Protein AF-A0A256Z4Q9-F1 (afdb_monomer_lite)

Radius of gyration: 12.85 Å; chains: 1; bounding box: 38×18×34 Å

Foldseek 3Di:
DDPVVLLVQLVVLQVVLQVLLCVQQVDGADLVCLVVVVVLVVSLVSRPDVLLSVLSCLSSPNDSVSRDGPVVSVVSVVVVVVVVD

pLDDT: mean 84.66, std 12.37, range [50.25, 97.62]

Structure (mmCIF, N/CA/C/O backbone):
data_AF-A0A256Z4Q9-F1
#
_entry.id   AF-A0A256Z4Q9-F1
#
loop_
_atom_site.group_PDB
_atom_site.id
_atom_site.type_symbol
_atom_site.label_atom_id
_atom_site.label_alt_id
_atom_site.label_comp_id
_atom_site.label_asym_id
_atom_site.label_entity_id
_atom_site.label_seq_id
_atom_site.pdbx_PDB_ins_code
_atom_site.Cartn_x
_atom_site.Cartn_y
_atom_site.Cartn_z
_atom_site.occupancy
_atom_site.B_iso_or_equiv
_atom_site.auth_seq_id
_atom_si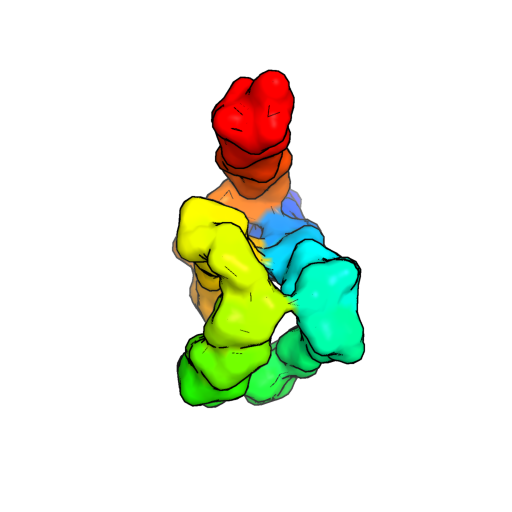te.auth_comp_id
_atom_site.auth_asym_id
_atom_site.auth_atom_id
_atom_site.pdbx_PDB_model_num
ATOM 1 N N . MET A 1 1 ? 25.145 -1.656 -0.034 1.00 50.25 1 MET A N 1
ATOM 2 C CA . MET A 1 1 ? 24.011 -2.603 -0.082 1.00 50.25 1 MET A CA 1
ATOM 3 C C . MET A 1 1 ? 23.892 -3.085 -1.513 1.00 50.25 1 MET A C 1
ATOM 5 O O . MET A 1 1 ? 23.922 -2.239 -2.399 1.00 50.25 1 MET A O 1
ATOM 9 N N . SER A 1 2 ? 23.861 -4.395 -1.748 1.00 53.66 2 SER A N 1
ATOM 10 C CA . SER A 1 2 ? 23.703 -4.968 -3.090 1.00 53.66 2 SER A CA 1
ATOM 11 C C . SER A 1 2 ? 22.383 -4.498 -3.712 1.00 53.66 2 SER A C 1
ATOM 13 O O . SER A 1 2 ? 21.360 -4.409 -3.033 1.00 53.66 2 SER A O 1
ATOM 15 N N . SER A 1 3 ? 22.418 -4.148 -4.997 1.00 61.62 3 SER A N 1
ATOM 16 C CA . SER A 1 3 ? 21.271 -3.641 -5.761 1.00 61.62 3 SER A CA 1
ATOM 17 C C . SER A 1 3 ? 20.071 -4.595 -5.745 1.00 61.62 3 SER A C 1
ATOM 19 O O . SER A 1 3 ? 18.933 -4.133 -5.732 1.00 61.62 3 SER A O 1
ATOM 21 N N . GLU A 1 4 ? 20.318 -5.902 -5.671 1.00 60.81 4 GLU A N 1
ATOM 22 C CA . GLU A 1 4 ? 19.302 -6.964 -5.651 1.00 60.81 4 GLU A CA 1
ATOM 23 C C . GLU A 1 4 ? 18.386 -6.884 -4.420 1.00 60.81 4 GLU A C 1
ATOM 25 O O . GLU A 1 4 ? 17.173 -6.786 -4.582 1.00 60.81 4 GLU A O 1
ATOM 30 N N . LEU A 1 5 ? 18.947 -6.755 -3.208 1.00 61.91 5 LEU A N 1
ATOM 31 C CA . LEU A 1 5 ? 18.170 -6.591 -1.965 1.00 61.91 5 LEU A CA 1
ATOM 32 C C . LEU A 1 5 ? 17.266 -5.349 -2.000 1.00 61.91 5 LEU A C 1
ATOM 34 O O . LEU A 1 5 ? 16.192 -5.317 -1.398 1.00 61.91 5 LEU A O 1
ATOM 38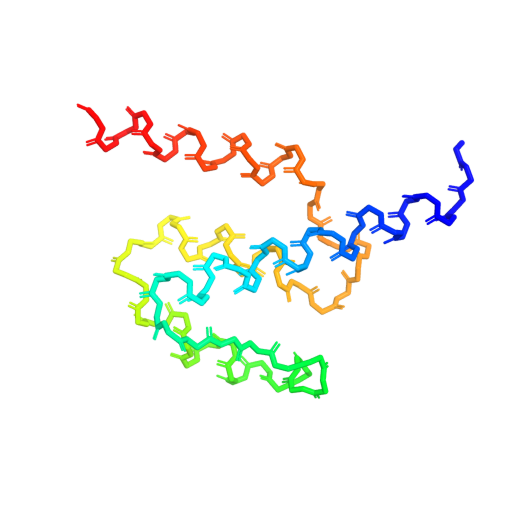 N N . SER A 1 6 ? 17.701 -4.299 -2.705 1.00 69.12 6 SER A N 1
ATOM 39 C CA . SER A 1 6 ? 16.905 -3.080 -2.852 1.00 69.12 6 SER A CA 1
ATOM 40 C C . SER A 1 6 ? 15.714 -3.271 -3.791 1.00 69.12 6 SER A C 1
ATOM 42 O O . SER A 1 6 ? 14.680 -2.650 -3.569 1.00 69.12 6 SER A O 1
ATOM 44 N N . ILE A 1 7 ? 15.840 -4.129 -4.808 1.00 70.00 7 ILE A N 1
ATOM 45 C CA . ILE A 1 7 ? 14.776 -4.422 -5.774 1.00 70.00 7 ILE A CA 1
ATOM 46 C C . ILE A 1 7 ? 13.787 -5.422 -5.176 1.00 70.00 7 ILE A C 1
ATOM 48 O O . ILE A 1 7 ? 12.584 -5.171 -5.238 1.00 70.00 7 ILE A O 1
ATOM 52 N N . GLU A 1 8 ? 14.267 -6.489 -4.532 1.00 70.81 8 GLU A N 1
ATOM 53 C CA . GLU A 1 8 ? 13.421 -7.467 -3.828 1.00 70.81 8 GLU A CA 1
ATOM 54 C C . GLU A 1 8 ? 12.535 -6.783 -2.783 1.00 70.81 8 GLU A C 1
ATOM 56 O O . GLU A 1 8 ? 11.313 -6.919 -2.811 1.00 70.81 8 GLU A O 1
ATOM 61 N N . SER A 1 9 ? 13.116 -5.895 -1.968 1.00 78.50 9 SER A N 1
ATOM 62 C CA . SER A 1 9 ? 12.359 -5.094 -0.998 1.00 78.50 9 SER A CA 1
ATOM 63 C C . SER A 1 9 ? 11.247 -4.245 -1.638 1.00 78.50 9 SER A C 1
ATOM 65 O O . SER A 1 9 ? 10.263 -3.906 -0.980 1.00 78.50 9 SER A O 1
ATOM 67 N N . ARG A 1 10 ? 11.381 -3.867 -2.914 1.00 87.19 10 ARG A N 1
ATOM 68 C CA . ARG A 1 10 ? 10.367 -3.091 -3.649 1.00 87.19 10 ARG A CA 1
ATOM 69 C C . ARG A 1 10 ? 9.311 -3.980 -4.303 1.00 87.19 10 ARG A C 1
ATOM 71 O O . ARG A 1 10 ? 8.225 -3.479 -4.608 1.00 87.19 10 ARG A O 1
ATOM 78 N N . ILE A 1 11 ? 9.594 -5.265 -4.512 1.00 88.00 11 ILE A N 1
ATOM 79 C CA . ILE A 1 11 ? 8.591 -6.272 -4.887 1.00 88.00 11 ILE A CA 1
ATOM 80 C C . ILE A 1 11 ? 7.684 -6.545 -3.686 1.00 88.00 11 ILE A C 1
ATOM 82 O O . ILE A 1 11 ? 6.465 -6.511 -3.839 1.00 88.00 11 ILE A O 1
ATOM 86 N N . ASP A 1 12 ? 8.246 -6.67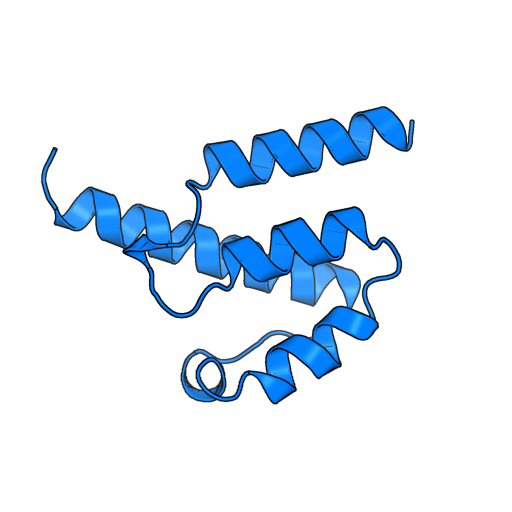9 -2.486 1.00 90.12 12 ASP A N 1
ATOM 87 C CA . ASP A 1 12 ? 7.456 -6.874 -1.264 1.00 90.12 12 ASP A CA 1
ATOM 88 C C . ASP A 1 12 ? 6.494 -5.710 -1.004 1.00 90.12 12 ASP A C 1
ATOM 90 O O . ASP A 1 12 ? 5.325 -5.927 -0.681 1.00 90.12 12 ASP A O 1
ATOM 94 N N . THR A 1 13 ? 6.941 -4.464 -1.221 1.00 93.81 13 THR A N 1
ATOM 95 C CA . THR A 1 13 ? 6.062 -3.287 -1.129 1.00 93.81 13 THR A CA 1
ATOM 96 C C . THR A 1 13 ? 4.862 -3.416 -2.069 1.00 93.81 13 THR A C 1
ATOM 98 O O . THR A 1 13 ? 3.738 -3.077 -1.696 1.00 93.81 13 THR A O 1
ATOM 101 N N . TYR A 1 14 ? 5.094 -3.902 -3.289 1.00 91.69 14 TYR A N 1
ATOM 102 C CA . TYR A 1 14 ? 4.040 -4.073 -4.281 1.00 91.69 14 TYR A CA 1
ATOM 103 C C . TYR A 1 14 ? 3.036 -5.149 -3.860 1.00 91.69 14 TYR A C 1
ATOM 105 O O . TYR A 1 14 ? 1.828 -4.912 -3.894 1.00 91.69 14 TYR A O 1
ATOM 113 N N . GLN A 1 15 ? 3.530 -6.291 -3.376 1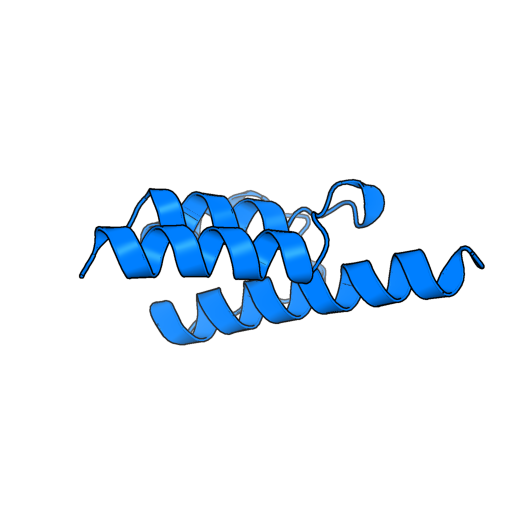.00 91.44 15 GLN A N 1
ATOM 114 C CA . GLN A 1 15 ? 2.679 -7.370 -2.870 1.00 91.44 15 GLN A CA 1
ATOM 115 C C . GLN A 1 15 ? 1.861 -6.930 -1.653 1.00 91.44 15 GLN A C 1
ATOM 117 O O . GLN A 1 15 ? 0.674 -7.237 -1.565 1.00 91.44 15 GLN A O 1
ATOM 122 N N . LEU A 1 16 ? 2.445 -6.127 -0.759 1.00 94.25 16 LEU A N 1
ATOM 123 C CA . LEU A 1 16 ? 1.711 -5.517 0.347 1.00 94.25 16 LEU A CA 1
ATOM 124 C C . LEU A 1 16 ? 0.598 -4.584 -0.156 1.00 94.25 16 LEU A C 1
ATOM 126 O O . LEU A 1 16 ? -0.519 -4.637 0.355 1.00 94.25 16 LEU A O 1
ATOM 130 N N . GLY A 1 17 ? 0.873 -3.754 -1.165 1.00 93.06 17 GLY A N 1
ATOM 131 C CA . GLY A 1 17 ? -0.138 -2.899 -1.793 1.00 93.06 17 GLY A CA 1
ATOM 132 C C . GLY A 1 17 ? -1.317 -3.699 -2.355 1.00 93.06 17 GLY A C 1
ATOM 133 O O . GLY A 1 17 ? -2.471 -3.355 -2.096 1.00 93.06 17 GLY A O 1
ATOM 134 N N . ASN A 1 18 ? -1.030 -4.797 -3.056 1.00 92.31 18 ASN A N 1
ATOM 135 C CA . ASN A 1 18 ? -2.051 -5.683 -3.617 1.00 92.31 18 ASN A CA 1
ATOM 136 C C . ASN A 1 18 ? -2.844 -6.423 -2.536 1.00 92.31 18 ASN A C 1
ATOM 138 O O . ASN A 1 18 ? -4.063 -6.537 -2.649 1.00 92.31 18 ASN A O 1
ATOM 142 N N . LEU A 1 19 ? -2.186 -6.872 -1.465 1.00 93.81 19 LEU A N 1
ATOM 143 C CA . LEU A 1 19 ? -2.865 -7.484 -0.326 1.00 93.81 19 LEU A CA 1
ATOM 144 C C . LEU A 1 19 ? -3.848 -6.504 0.326 1.00 93.81 19 LEU A C 1
ATOM 146 O O . LEU A 1 19 ? -4.987 -6.870 0.597 1.00 93.81 19 LEU A O 1
ATOM 150 N N . LEU A 1 20 ? -3.435 -5.253 0.552 1.00 93.50 20 LEU A N 1
ATOM 151 C CA . LEU A 1 20 ? -4.316 -4.222 1.111 1.00 93.50 20 LEU A CA 1
ATOM 152 C C . LEU A 1 20 ? -5.520 -3.962 0.204 1.00 93.50 20 LEU A C 1
ATOM 154 O O . LEU A 1 20 ? -6.645 -3.884 0.690 1.00 93.50 20 LEU A O 1
ATOM 158 N N . LEU A 1 21 ? -5.292 -3.855 -1.107 1.00 91.81 21 LEU A N 1
ATOM 159 C CA . LEU A 1 21 ? -6.362 -3.680 -2.083 1.00 91.81 21 LEU A CA 1
ATOM 160 C C . LEU A 1 21 ? -7.356 -4.850 -2.035 1.00 91.81 21 LEU A C 1
ATOM 162 O O . LEU A 1 21 ? -8.563 -4.622 -1.950 1.00 91.81 21 LEU A O 1
ATOM 166 N N . TYR A 1 22 ? -6.848 -6.084 -1.996 1.00 92.00 22 TYR A N 1
ATOM 167 C CA . TYR A 1 22 ? -7.660 -7.294 -1.900 1.00 92.00 22 TYR A CA 1
ATOM 168 C C . TYR A 1 22 ? -8.482 -7.342 -0.611 1.00 92.00 22 TYR A C 1
ATOM 170 O O . TYR A 1 22 ? -9.681 -7.600 -0.662 1.00 92.00 22 TYR A O 1
ATOM 178 N N . LEU A 1 23 ? -7.881 -7.029 0.539 1.00 93.00 23 LEU A N 1
ATOM 179 C CA . LEU A 1 23 ? -8.588 -7.016 1.824 1.00 93.00 23 LEU A CA 1
ATOM 180 C C . LEU A 1 23 ? -9.731 -5.993 1.868 1.00 93.00 23 LEU A C 1
ATOM 182 O O . LEU A 1 23 ? -10.718 -6.216 2.563 1.00 93.00 23 LEU A O 1
ATOM 186 N N . LEU A 1 24 ? -9.596 -4.875 1.150 1.00 91.12 24 LEU A N 1
ATOM 187 C CA . LEU A 1 24 ? -10.568 -3.779 1.173 1.00 91.12 24 LEU A CA 1
ATOM 188 C C . LEU A 1 24 ? -11.643 -3.898 0.089 1.00 91.12 24 LEU A C 1
ATOM 190 O O . LEU A 1 24 ? -12.735 -3.373 0.268 1.00 91.12 24 LEU A O 1
ATOM 194 N N . THR A 1 25 ? -11.337 -4.550 -1.034 1.00 89.81 25 THR A N 1
ATOM 195 C CA . THR A 1 25 ? -12.200 -4.534 -2.232 1.00 89.81 25 THR A CA 1
ATOM 196 C C . THR A 1 25 ? -12.545 -5.926 -2.764 1.00 89.81 25 THR A C 1
ATOM 198 O O . THR A 1 25 ? -13.377 -6.056 -3.659 1.00 89.81 25 THR A O 1
ATOM 201 N N . GLY A 1 26 ? -11.889 -6.978 -2.265 1.00 89.75 26 GLY A N 1
ATOM 202 C CA . GLY A 1 26 ? -11.960 -8.332 -2.820 1.00 89.75 26 GLY A CA 1
ATOM 203 C C . GLY A 1 26 ? -11.251 -8.493 -4.170 1.00 89.75 26 GLY A C 1
ATOM 204 O O . GLY A 1 26 ? -11.373 -9.545 -4.795 1.00 89.75 26 GLY A O 1
ATOM 205 N N . ARG A 1 27 ? -10.525 -7.470 -4.643 1.00 85.19 27 ARG A N 1
ATOM 206 C CA . ARG A 1 27 ? -9.848 -7.449 -5.947 1.00 85.19 27 ARG A CA 1
ATOM 207 C C . ARG A 1 27 ? -8.345 -7.229 -5.789 1.00 85.19 27 ARG A C 1
ATOM 209 O O . ARG A 1 27 ? -7.906 -6.434 -4.963 1.00 85.19 27 ARG A O 1
ATOM 216 N N . SER A 1 28 ? -7.559 -7.898 -6.622 1.00 81.94 28 SER A N 1
ATOM 217 C CA . SER A 1 28 ? -6.116 -7.683 -6.774 1.00 81.94 28 SER A CA 1
ATOM 218 C C . SER A 1 28 ? -5.805 -7.209 -8.189 1.00 81.94 28 SER A C 1
ATOM 220 O O . SER A 1 28 ? -6.590 -7.443 -9.106 1.00 81.94 28 SER A O 1
ATOM 222 N N . ILE A 1 29 ? -4.655 -6.563 -8.374 1.00 78.44 29 ILE A N 1
ATOM 223 C CA . ILE A 1 29 ? -4.175 -6.174 -9.701 1.00 78.44 29 ILE A CA 1
ATOM 224 C C . ILE A 1 29 ? -3.101 -7.164 -10.121 1.00 78.44 29 ILE A C 1
ATOM 226 O O . ILE A 1 29 ? -2.114 -7.347 -9.404 1.00 78.44 29 ILE A O 1
ATOM 230 N N . ASP A 1 30 ? -3.313 -7.799 -11.269 1.00 72.19 30 ASP A N 1
ATOM 231 C CA . ASP A 1 30 ? -2.326 -8.700 -11.841 1.00 72.19 30 ASP A CA 1
ATOM 232 C C . ASP A 1 30 ? -1.118 -7.910 -12.368 1.00 72.19 30 ASP A C 1
ATOM 234 O O . ASP A 1 30 ? -1.240 -6.760 -12.806 1.00 72.19 30 ASP A O 1
ATOM 238 N N . GLY A 1 31 ? 0.070 -8.511 -12.318 1.00 64.31 31 GLY A N 1
ATOM 239 C 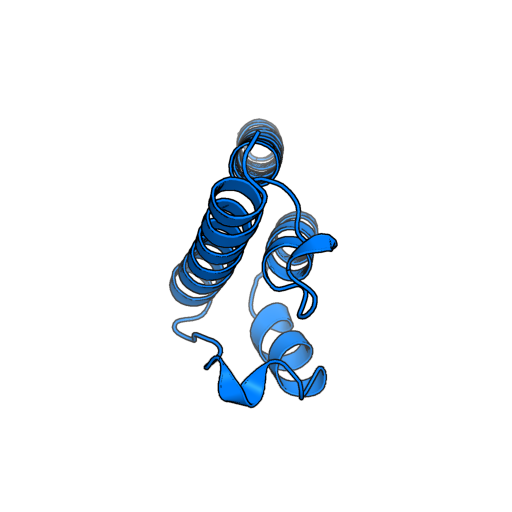CA . GLY A 1 31 ? 1.322 -7.825 -12.663 1.00 64.31 31 GLY A CA 1
ATOM 240 C C . GLY A 1 31 ? 1.355 -7.324 -14.112 1.00 64.31 31 GLY A C 1
ATOM 241 O O . GLY A 1 31 ? 1.965 -6.294 -14.401 1.00 64.31 31 GLY A O 1
ATOM 242 N N . GLU A 1 32 ? 0.648 -8.012 -15.010 1.00 65.50 32 GLU A N 1
ATOM 243 C CA . GLU A 1 32 ? 0.513 -7.647 -16.426 1.00 65.50 32 GLU A CA 1
ATOM 244 C C . GLU A 1 32 ? -0.408 -6.431 -16.642 1.00 65.50 32 GLU A C 1
ATOM 246 O O . GLU A 1 32 ? -0.230 -5.656 -17.587 1.00 65.50 32 GLU A O 1
ATOM 251 N N . ASP A 1 33 ? -1.350 -6.206 -15.727 1.00 63.88 33 ASP A N 1
ATOM 252 C CA . ASP A 1 33 ? -2.358 -5.147 -15.804 1.00 63.88 33 ASP A CA 1
ATOM 253 C C . ASP A 1 33 ? -1.885 -3.811 -15.216 1.00 63.88 33 ASP A C 1
ATOM 255 O O . ASP A 1 33 ? -2.511 -2.772 -15.428 1.00 63.88 33 ASP A O 1
ATOM 259 N N . ILE A 1 34 ? -0.738 -3.797 -14.535 1.00 60.75 34 ILE A N 1
ATOM 260 C CA . ILE A 1 34 ? -0.214 -2.626 -13.817 1.00 60.75 34 ILE A CA 1
ATOM 261 C C . ILE A 1 34 ? 0.107 -1.425 -14.726 1.00 60.75 34 ILE A C 1
ATOM 263 O O . ILE A 1 34 ? 0.114 -0.275 -14.286 1.00 60.75 34 ILE A O 1
ATOM 267 N N . THR A 1 35 ? 0.383 -1.682 -16.007 1.00 59.94 35 THR A N 1
ATOM 268 C CA . THR A 1 35 ? 0.668 -0.641 -17.010 1.00 59.94 35 THR A CA 1
ATOM 269 C C . THR A 1 35 ? -0.601 0.083 -17.457 1.00 59.94 35 THR A C 1
ATOM 271 O O . THR A 1 35 ? -0.540 1.202 -17.974 1.00 59.94 35 THR A O 1
ATOM 274 N N . LYS A 1 36 ? -1.767 -0.510 -17.187 1.00 63.06 36 LYS A N 1
ATOM 275 C CA . LYS A 1 36 ? -3.080 0.077 -17.421 1.00 63.06 36 LYS A CA 1
ATOM 276 C C . LYS A 1 36 ? -3.454 0.866 -16.171 1.00 63.06 36 LYS A C 1
ATOM 278 O O . LYS A 1 36 ? -4.214 0.407 -15.324 1.00 63.06 36 LYS A O 1
ATOM 283 N N . SER A 1 37 ? -2.927 2.085 -16.057 1.00 61.94 37 SER A N 1
ATOM 284 C CA . SER A 1 37 ? -3.227 3.026 -14.959 1.00 61.94 37 SER A CA 1
ATOM 285 C C . SER A 1 37 ? -4.730 3.185 -14.665 1.00 61.94 37 SER A C 1
ATOM 287 O O . SER A 1 37 ? -5.119 3.513 -13.545 1.00 61.94 37 SER A O 1
ATOM 289 N N . GLN A 1 38 ? -5.584 2.917 -15.655 1.00 66.31 38 GLN A N 1
ATOM 290 C CA . GLN A 1 38 ? -7.036 2.857 -15.516 1.00 66.31 38 GLN A CA 1
ATOM 291 C C . GLN A 1 38 ? -7.512 1.779 -14.531 1.00 66.31 38 GLN A C 1
ATOM 293 O O . GLN A 1 38 ? -8.362 2.090 -13.704 1.00 66.31 38 GLN A O 1
ATOM 298 N N . ILE A 1 39 ? -6.927 0.577 -14.529 1.00 68.56 39 ILE A N 1
ATOM 299 C CA . ILE A 1 39 ? -7.350 -0.528 -13.648 1.00 68.56 39 ILE A CA 1
ATOM 300 C C . ILE A 1 39 ? -7.074 -0.182 -12.183 1.00 68.56 39 ILE A C 1
ATOM 302 O O . ILE A 1 39 ? -7.948 -0.331 -11.330 1.00 68.56 39 ILE A O 1
ATOM 306 N N . VAL A 1 40 ? -5.893 0.378 -11.892 1.00 70.81 40 VAL A N 1
ATOM 307 C CA . VAL A 1 40 ? -5.552 0.855 -10.540 1.00 70.81 40 VAL A CA 1
ATOM 308 C C . VAL A 1 40 ? -6.557 1.908 -10.075 1.00 70.81 40 VAL A C 1
ATOM 310 O O . VAL A 1 40 ? -7.069 1.827 -8.961 1.00 70.81 40 VAL A O 1
ATOM 313 N N . ASN A 1 41 ? -6.881 2.871 -10.940 1.00 73.50 41 ASN A N 1
ATOM 314 C CA . ASN A 1 41 ? -7.815 3.950 -10.622 1.00 73.50 41 ASN A CA 1
ATOM 315 C C . ASN A 1 41 ? -9.273 3.492 -10.491 1.00 73.50 41 ASN A C 1
ATOM 317 O O . ASN A 1 41 ? -10.058 4.179 -9.840 1.00 73.50 41 ASN A O 1
ATOM 321 N N . GLU A 1 42 ? -9.661 2.382 -11.111 1.00 81.75 42 GLU A N 1
ATOM 322 C CA . GLU A 1 42 ? -10.999 1.811 -10.967 1.00 81.75 42 GLU A CA 1
ATOM 323 C C . GLU A 1 42 ? -11.139 1.064 -9.647 1.00 81.75 42 GLU A C 1
ATOM 325 O O . GLU A 1 42 ? -12.038 1.380 -8.873 1.00 81.75 42 GLU A O 1
ATOM 330 N N . VAL A 1 43 ? -10.215 0.151 -9.340 1.00 78.81 43 VAL A N 1
ATOM 331 C CA . VAL A 1 43 ? -10.299 -0.658 -8.114 1.00 78.81 43 VAL A CA 1
ATOM 332 C C . VAL A 1 43 ? -10.089 0.199 -6.862 1.00 78.81 43 VAL A C 1
ATOM 334 O O . VAL A 1 43 ? -10.748 -0.006 -5.847 1.00 78.81 43 VAL A O 1
ATOM 337 N N . ILE A 1 44 ? -9.220 1.214 -6.919 1.00 85.12 44 ILE A N 1
ATOM 338 C CA . ILE A 1 44 ? -8.925 2.047 -5.744 1.00 85.12 44 ILE A CA 1
ATOM 339 C C . ILE A 1 44 ? -10.097 2.943 -5.312 1.00 85.12 44 ILE A C 1
ATOM 341 O O . ILE A 1 44 ? -10.130 3.396 -4.164 1.00 85.12 44 ILE A O 1
ATOM 345 N N . LYS A 1 45 ? -11.062 3.217 -6.202 1.00 86.69 45 LYS A N 1
ATOM 346 C CA . LYS A 1 45 ? -12.253 4.018 -5.865 1.00 86.69 45 LYS A CA 1
ATOM 347 C C . LYS A 1 45 ? -13.117 3.333 -4.810 1.00 86.69 45 LYS A C 1
ATOM 349 O O . LYS A 1 45 ? -13.700 4.037 -3.989 1.00 86.69 45 LYS A O 1
ATOM 354 N N . ASP A 1 46 ? -13.106 2.003 -4.788 1.00 87.50 46 ASP A N 1
ATOM 355 C CA . ASP A 1 46 ? -13.891 1.177 -3.868 1.00 87.50 46 ASP A CA 1
ATOM 356 C C . ASP A 1 46 ? -13.312 1.169 -2.434 1.00 87.50 46 ASP A C 1
ATOM 358 O O . ASP A 1 46 ? -13.942 0.679 -1.505 1.00 87.50 46 ASP A O 1
ATOM 362 N N . VAL A 1 47 ? -12.117 1.734 -2.211 1.00 91.12 47 VAL A N 1
ATOM 363 C CA . VAL A 1 47 ? -11.540 1.887 -0.864 1.00 91.12 47 VAL A CA 1
ATOM 364 C C . VAL A 1 47 ? -12.102 3.145 -0.203 1.00 91.12 47 VAL A C 1
ATOM 366 O O . VAL A 1 47 ? -11.735 4.239 -0.605 1.00 91.12 47 VAL A O 1
ATOM 369 N N . ASP A 1 48 ? -12.929 3.046 0.835 1.00 88.50 48 ASP A N 1
ATOM 370 C CA . ASP A 1 48 ? -13.696 4.194 1.366 1.00 88.50 48 ASP A CA 1
ATOM 371 C C . ASP A 1 48 ? -12.874 5.362 1.945 1.00 88.50 48 ASP A C 1
ATOM 373 O O . ASP A 1 48 ? -13.348 6.498 1.984 1.00 88.50 48 ASP A O 1
ATOM 377 N N . TYR A 1 49 ? -11.632 5.128 2.380 1.00 91.88 49 TYR A N 1
ATOM 378 C CA . TYR A 1 49 ? -10.835 6.135 3.087 1.00 91.88 49 TYR A CA 1
ATOM 379 C C . TYR A 1 49 ? -9.739 6.759 2.195 1.00 91.88 49 TYR A C 1
ATOM 381 O O . TYR A 1 49 ? -8.744 6.089 1.897 1.00 91.88 49 TYR A O 1
ATOM 389 N N . PRO A 1 50 ? -9.840 8.049 1.797 1.00 92.12 50 PRO A N 1
ATOM 390 C CA . PRO A 1 50 ? -8.905 8.657 0.843 1.00 92.12 50 PRO A CA 1
ATOM 391 C C . PRO A 1 50 ? -7.421 8.598 1.246 1.00 92.12 50 PRO A C 1
ATOM 393 O O . PRO A 1 50 ? -6.600 8.251 0.396 1.00 92.12 50 PRO A O 1
ATOM 396 N N . PRO A 1 51 ? -7.028 8.829 2.517 1.00 93.81 51 PRO A N 1
ATOM 397 C CA . PRO A 1 51 ? -5.625 8.683 2.909 1.00 93.81 51 PRO A CA 1
ATOM 398 C C . PRO A 1 51 ? -5.090 7.253 2.756 1.00 93.81 51 PRO A C 1
ATOM 400 O O . PRO A 1 51 ? -3.902 7.069 2.500 1.00 93.81 51 PRO A O 1
ATOM 403 N N . LEU A 1 52 ? -5.947 6.234 2.892 1.00 94.25 52 LEU A N 1
ATOM 404 C CA . LEU A 1 52 ? -5.561 4.840 2.664 1.00 94.25 52 LEU A CA 1
ATOM 405 C C . LEU A 1 52 ? -5.381 4.554 1.169 1.00 94.25 52 LEU A C 1
ATOM 407 O O . LEU A 1 52 ? -4.412 3.885 0.805 1.00 94.25 52 LEU A O 1
ATOM 411 N N . ARG A 1 53 ? -6.223 5.143 0.303 1.00 93.50 53 ARG A N 1
ATOM 412 C CA . ARG A 1 53 ? -6.044 5.085 -1.161 1.00 93.50 53 ARG A CA 1
ATOM 413 C C . ARG A 1 53 ? -4.649 5.550 -1.568 1.00 93.50 53 ARG A C 1
ATOM 415 O O . ARG A 1 53 ? -3.964 4.861 -2.316 1.00 93.50 53 ARG A O 1
ATOM 422 N N . GLU A 1 54 ? -4.198 6.686 -1.039 1.00 93.44 54 GLU A N 1
ATOM 423 C CA . GLU A 1 54 ? -2.877 7.235 -1.371 1.00 93.44 54 GLU A CA 1
ATOM 424 C C . GLU A 1 54 ? -1.715 6.317 -0.972 1.00 93.44 54 GLU A C 1
ATOM 426 O O . GLU A 1 54 ? -0.697 6.264 -1.669 1.00 93.44 54 GLU A O 1
ATOM 431 N N . VAL A 1 55 ? -1.838 5.613 0.157 1.00 95.44 55 VAL A N 1
ATOM 432 C CA . VAL A 1 55 ? -0.817 4.656 0.606 1.00 95.44 55 VAL A CA 1
ATOM 433 C C . VAL A 1 55 ? -0.728 3.488 -0.370 1.00 95.44 55 VAL A C 1
ATOM 435 O O . VAL A 1 55 ? 0.373 3.142 -0.800 1.00 95.44 55 VAL A O 1
ATOM 438 N N . ILE A 1 56 ? -1.877 2.933 -0.758 1.00 93.69 56 ILE A N 1
ATOM 439 C CA . ILE A 1 56 ? -1.961 1.800 -1.684 1.00 93.69 56 ILE A CA 1
ATOM 440 C C . ILE A 1 56 ? -1.454 2.201 -3.078 1.00 93.69 56 ILE A C 1
ATOM 442 O O . ILE A 1 56 ? -0.611 1.501 -3.629 1.00 93.69 56 ILE A O 1
ATOM 446 N N . ILE A 1 57 ? -1.856 3.365 -3.609 1.00 91.69 57 ILE A N 1
ATOM 447 C CA . ILE A 1 57 ? -1.378 3.873 -4.912 1.00 91.69 57 ILE A CA 1
ATOM 448 C C . ILE A 1 57 ? 0.151 3.974 -4.940 1.00 91.69 57 ILE A C 1
ATOM 450 O O . ILE A 1 57 ? 0.784 3.554 -5.904 1.00 91.69 57 ILE A O 1
ATOM 454 N N . LYS A 1 58 ? 0.765 4.498 -3.873 1.00 92.62 58 LYS A N 1
ATOM 455 C CA . LYS A 1 58 ? 2.229 4.622 -3.799 1.00 92.62 58 LYS A CA 1
ATOM 456 C C . LYS A 1 58 ? 2.928 3.267 -3.696 1.00 92.62 58 LYS A C 1
ATOM 458 O O . LYS A 1 58 ? 4.024 3.119 -4.228 1.00 92.62 58 LYS A O 1
ATOM 463 N N . ALA A 1 59 ? 2.321 2.293 -3.019 1.00 93.12 59 ALA A N 1
ATOM 464 C CA . ALA A 1 59 ? 2.846 0.931 -2.948 1.00 93.12 59 ALA A CA 1
ATOM 465 C C . ALA A 1 59 ? 2.765 0.206 -4.307 1.00 93.12 59 ALA A C 1
ATOM 467 O O . ALA A 1 59 ? 3.679 -0.539 -4.661 1.00 93.12 59 ALA A O 1
ATOM 468 N N . LEU A 1 60 ? 1.715 0.488 -5.085 1.00 90.62 60 LEU A N 1
ATOM 469 C CA . LEU A 1 60 ? 1.452 -0.078 -6.412 1.00 90.62 60 LEU A CA 1
ATOM 470 C C . LEU A 1 60 ? 2.126 0.678 -7.571 1.00 90.62 60 LEU A C 1
ATOM 472 O O . LEU A 1 60 ? 1.830 0.408 -8.732 1.00 90.62 60 LEU A O 1
ATOM 476 N N . GLU A 1 61 ? 3.033 1.613 -7.282 1.00 88.62 61 GLU A N 1
ATOM 477 C CA . GLU A 1 61 ? 3.752 2.378 -8.304 1.00 88.62 61 GLU A CA 1
ATOM 478 C C . GLU A 1 61 ? 4.454 1.430 -9.302 1.00 88.62 61 GLU A C 1
ATOM 480 O O . GLU A 1 61 ? 5.243 0.576 -8.879 1.00 88.62 61 GLU A O 1
ATOM 485 N N . PRO A 1 62 ? 4.199 1.547 -10.621 1.00 83.75 62 PRO A N 1
ATOM 486 C CA . PRO A 1 62 ? 4.739 0.611 -11.604 1.00 83.75 62 PRO A CA 1
ATOM 487 C C . PRO A 1 62 ? 6.261 0.515 -11.577 1.00 83.75 62 PRO A C 1
ATOM 489 O O . PRO A 1 62 ? 6.805 -0.583 -11.677 1.00 83.75 62 PRO A O 1
ATOM 492 N N . MET A 1 63 ? 6.951 1.642 -11.375 1.00 86.19 63 MET A N 1
ATOM 493 C CA . MET A 1 63 ? 8.408 1.681 -11.307 1.00 86.19 63 MET A CA 1
ATOM 494 C C . MET A 1 63 ? 8.908 1.271 -9.905 1.00 86.19 63 MET A C 1
ATOM 496 O O . MET A 1 63 ? 8.748 2.050 -8.961 1.00 86.19 63 MET A O 1
ATOM 500 N N . PRO A 1 64 ? 9.598 0.122 -9.727 1.00 88.31 64 PRO A N 1
ATOM 501 C CA . PRO A 1 64 ? 10.001 -0.357 -8.399 1.00 88.31 64 PRO A CA 1
ATOM 502 C C . PRO A 1 64 ? 10.844 0.646 -7.607 1.00 88.31 64 PRO A C 1
ATOM 504 O O . PRO A 1 64 ? 10.669 0.794 -6.402 1.00 88.31 64 PRO A O 1
ATOM 507 N N . THR A 1 65 ? 11.717 1.396 -8.280 1.00 88.50 65 THR A N 1
ATOM 508 C CA . THR A 1 65 ? 12.591 2.399 -7.648 1.00 88.50 65 THR A CA 1
ATOM 509 C C . THR A 1 65 ? 11.841 3.613 -7.099 1.00 88.50 65 THR A C 1
ATOM 511 O O . THR A 1 65 ? 12.369 4.305 -6.230 1.00 88.50 65 THR A O 1
ATOM 514 N N . LYS A 1 66 ? 10.611 3.864 -7.562 1.00 90.25 66 LYS A N 1
ATOM 515 C CA . LYS A 1 66 ? 9.743 4.941 -7.067 1.00 90.25 66 LYS A CA 1
ATOM 516 C C . LYS A 1 66 ? 8.834 4.495 -5.917 1.00 90.25 66 LYS A C 1
ATOM 518 O O . LYS A 1 66 ? 8.265 5.349 -5.236 1.00 90.25 66 LYS A O 1
ATOM 523 N N . ARG A 1 67 ? 8.705 3.185 -5.675 1.00 92.75 67 ARG A N 1
ATOM 524 C CA . ARG A 1 67 ? 7.924 2.666 -4.545 1.00 92.75 67 ARG A CA 1
ATOM 525 C C . ARG A 1 67 ? 8.608 3.033 -3.219 1.00 92.75 67 ARG A C 1
ATOM 527 O O . ARG A 1 67 ? 9.843 3.015 -3.130 1.00 92.75 67 ARG A O 1
ATOM 534 N N . PRO A 1 68 ? 7.834 3.331 -2.162 1.00 94.12 68 PRO A N 1
ATOM 535 C CA . PRO A 1 68 ? 8.372 3.449 -0.811 1.00 94.12 68 PRO A CA 1
ATOM 536 C C . PRO A 1 68 ? 8.912 2.097 -0.309 1.00 94.12 68 PRO A C 1
ATOM 538 O O . PRO A 1 68 ? 8.645 1.039 -0.882 1.00 94.12 68 PRO A O 1
ATOM 541 N N . SER A 1 69 ? 9.663 2.112 0.792 1.00 92.69 69 SER A N 1
ATOM 542 C CA . SER A 1 69 ? 9.972 0.876 1.519 1.00 92.69 69 SER A CA 1
ATOM 543 C C . SER A 1 69 ? 8.729 0.337 2.233 1.00 92.69 69 SER A C 1
ATOM 545 O O . SER A 1 69 ? 7.846 1.113 2.611 1.00 92.69 69 SER A O 1
ATOM 547 N N . CYS A 1 70 ? 8.694 -0.973 2.494 1.00 91.38 70 CYS A N 1
ATOM 548 C CA . CYS A 1 70 ? 7.663 -1.584 3.339 1.00 91.38 70 CYS A CA 1
ATOM 549 C C . CYS A 1 70 ? 7.534 -0.876 4.695 1.00 91.38 70 CYS A C 1
ATOM 551 O O . CYS A 1 70 ? 6.423 -0.604 5.140 1.00 91.38 70 CYS A O 1
ATOM 553 N N . GLU A 1 71 ? 8.655 -0.507 5.324 1.00 93.25 71 GLU A N 1
ATOM 554 C CA . GLU A 1 71 ? 8.647 0.219 6.598 1.00 93.25 71 GLU A CA 1
ATOM 555 C C . GLU A 1 71 ? 7.890 1.554 6.499 1.00 93.25 71 GLU A C 1
ATOM 557 O O . GLU A 1 71 ? 7.068 1.872 7.358 1.00 93.25 71 GLU A O 1
ATOM 562 N N . GLU A 1 72 ? 8.115 2.328 5.434 1.00 95.12 72 GLU A N 1
ATOM 563 C CA . GLU A 1 72 ? 7.421 3.602 5.233 1.00 95.12 72 GLU A CA 1
ATOM 564 C C . GLU A 1 72 ? 5.924 3.399 4.952 1.00 95.12 72 GLU A C 1
ATOM 566 O O . GLU A 1 72 ? 5.102 4.180 5.439 1.00 95.12 72 GLU A O 1
ATOM 571 N N . VAL A 1 73 ? 5.546 2.338 4.228 1.00 96.38 73 VAL A N 1
ATOM 572 C CA . VAL A 1 73 ? 4.131 1.966 4.039 1.00 96.38 73 VAL A CA 1
ATOM 573 C C . VAL A 1 73 ? 3.478 1.656 5.384 1.00 96.38 73 VAL A C 1
ATOM 575 O O . VAL A 1 73 ? 2.476 2.282 5.733 1.00 96.38 73 VAL A O 1
ATOM 578 N N . VAL A 1 74 ? 4.073 0.765 6.181 1.00 96.12 74 VAL A N 1
ATOM 579 C CA . VAL A 1 74 ? 3.551 0.378 7.503 1.00 96.12 74 VAL A CA 1
ATOM 580 C C . VAL A 1 74 ? 3.460 1.586 8.436 1.00 96.12 74 VAL A C 1
ATOM 582 O O . VAL A 1 74 ? 2.442 1.781 9.100 1.00 96.12 74 VAL A O 1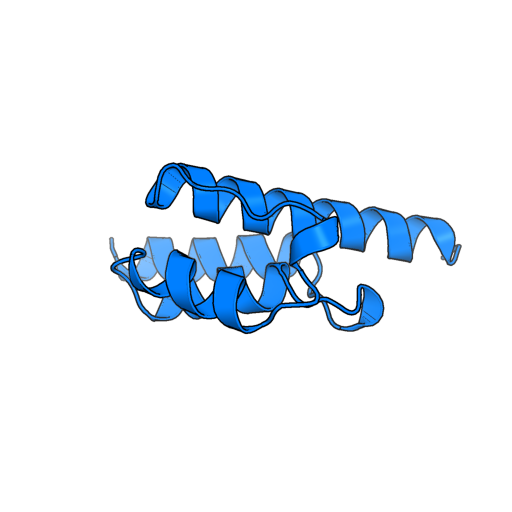
ATOM 585 N N . ARG A 1 75 ? 4.468 2.465 8.440 1.00 97.62 75 ARG A N 1
ATOM 586 C CA . ARG A 1 75 ? 4.459 3.700 9.237 1.00 97.62 75 ARG A CA 1
ATOM 587 C C . ARG A 1 75 ? 3.289 4.617 8.872 1.00 97.62 75 ARG A C 1
ATOM 589 O O . ARG A 1 75 ? 2.700 5.243 9.756 1.00 97.62 75 ARG A O 1
ATOM 596 N N . ARG A 1 76 ? 2.932 4.718 7.589 1.00 97.31 76 ARG A N 1
ATOM 597 C CA . ARG A 1 76 ? 1.764 5.497 7.138 1.00 97.31 76 ARG A CA 1
ATOM 598 C C . ARG A 1 76 ? 0.447 4.847 7.538 1.00 97.31 76 ARG A C 1
ATOM 600 O O . ARG A 1 76 ? -0.435 5.559 8.014 1.00 97.31 76 ARG A O 1
ATOM 607 N N . LEU A 1 77 ? 0.335 3.526 7.408 1.00 96.69 77 LEU A N 1
ATOM 608 C CA . LEU A 1 77 ? -0.835 2.776 7.876 1.00 96.69 77 LEU A CA 1
ATOM 609 C C . LEU A 1 77 ? -1.046 2.968 9.381 1.00 96.69 77 LEU A C 1
ATOM 611 O O . LEU A 1 77 ? -2.157 3.259 9.814 1.00 96.69 77 LEU A O 1
ATOM 615 N N . LEU A 1 78 ? 0.028 2.914 10.170 1.00 97.31 78 LEU A N 1
ATOM 616 C CA . LEU A 1 78 ? -0.029 3.132 11.613 1.00 97.31 78 LEU A CA 1
ATOM 617 C C . LEU A 1 78 ? -0.510 4.552 11.966 1.00 97.31 78 LEU A C 1
ATOM 619 O O . LEU A 1 78 ? -1.338 4.726 12.858 1.00 97.31 78 LEU A O 1
ATOM 623 N N . LYS A 1 79 ? -0.055 5.577 11.230 1.00 97.25 79 LYS A N 1
ATOM 624 C CA . LYS A 1 79 ? -0.561 6.955 11.382 1.00 97.25 79 LYS A CA 1
ATOM 625 C C . LYS A 1 79 ? -2.051 7.068 11.061 1.00 97.25 79 LYS A C 1
ATOM 627 O O . LYS A 1 79 ? -2.743 7.832 11.723 1.00 97.25 79 LYS A O 1
ATOM 632 N N . ILE A 1 80 ? -2.536 6.351 10.046 1.00 95.88 80 ILE A N 1
ATOM 633 C CA . ILE A 1 80 ? -3.967 6.298 9.718 1.00 95.88 80 ILE A CA 1
ATOM 634 C C . ILE A 1 80 ? -4.738 5.634 10.858 1.00 95.88 80 ILE A C 1
ATOM 636 O O . ILE A 1 80 ? -5.700 6.217 11.348 1.00 95.88 80 ILE A O 1
ATOM 640 N N . TYR A 1 81 ? -4.277 4.472 11.321 1.00 95.44 81 TYR A N 1
ATOM 641 C CA . TYR A 1 81 ? -4.891 3.734 12.420 1.00 95.44 81 TYR A CA 1
ATOM 642 C C . TYR A 1 81 ? -5.058 4.600 13.676 1.00 95.44 81 TYR A C 1
ATOM 644 O O . TYR A 1 81 ? -6.154 4.687 14.219 1.00 95.44 81 TYR A O 1
ATOM 652 N N . TYR A 1 82 ? -4.012 5.322 14.090 1.00 96.69 82 TYR A N 1
ATOM 653 C CA . TYR A 1 82 ? -4.089 6.208 15.256 1.00 96.69 82 TYR A CA 1
ATOM 654 C C . TYR A 1 82 ? -4.982 7.441 15.076 1.00 96.69 82 TYR A C 1
ATOM 656 O O . TYR A 1 82 ? -5.341 8.050 16.073 1.00 96.69 82 TYR A O 1
ATOM 664 N N . ARG A 1 83 ? -5.315 7.841 13.843 1.00 94.62 83 ARG A N 1
ATOM 665 C CA . ARG A 1 83 ? -6.255 8.948 13.580 1.00 94.62 83 ARG A CA 1
ATOM 666 C C . ARG A 1 83 ? -7.715 8.503 13.570 1.00 94.62 83 ARG A C 1
ATOM 668 O O . ARG A 1 83 ? -8.592 9.343 13.711 1.00 94.62 83 ARG A O 1
ATOM 675 N N . LEU A 1 84 ? -7.956 7.221 13.303 1.00 90.56 84 LEU A N 1
ATOM 676 C CA . LEU A 1 84 ? -9.290 6.618 13.287 1.00 90.56 84 LEU A CA 1
ATOM 677 C C . LEU A 1 84 ? -9.713 6.101 14.669 1.00 90.56 84 LEU A C 1
ATOM 679 O O . LEU A 1 84 ? -10.882 5.778 14.860 1.00 90.56 84 LEU A O 1
ATOM 683 N N . LYS A 1 85 ? -8.756 5.990 15.592 1.00 74.25 85 LYS A N 1
ATOM 684 C CA . LYS A 1 85 ? -8.966 5.652 16.996 1.00 74.25 85 LYS A CA 1
ATOM 685 C C . LYS A 1 85 ? -9.248 6.910 17.810 1.00 74.25 85 LYS A C 1
ATOM 687 O O . LYS A 1 85 ? -10.083 6.806 18.732 1.00 74.25 85 LYS A O 1
#

Secondary structure (DSSP, 8-state):
--HHHHHHHHHHHHHHHHHHHHHHHS----TTGGG-HHHHHHHGGG-S-HHHHHHHHHHT-SSGGGSPPHHHHHHHHHHHHHHH-

Sequence (85 aa):
MSSELSIESRIDTYQLGNLLLYLLTGRSIDGEDITKSQIVNEVIKDVDYPPLREVIIKALEPMPTKRPSCEEVVRRLLKIYYRLK